Protein AF-A0A958J5C0-F1 (afdb_monomer)

Radius of gyration: 22.39 Å; Cα contacts (8 Å, |Δi|>4): 70; chains: 1; bounding box: 55×16×59 Å

Solvent-accessible surface area (backbone atoms only — not comparable to full-atom values): 4442 Å² total; per-residue (Å²): 108,56,60,55,28,36,37,37,38,84,87,72,49,75,47,77,34,47,52,49,57,30,74,73,68,6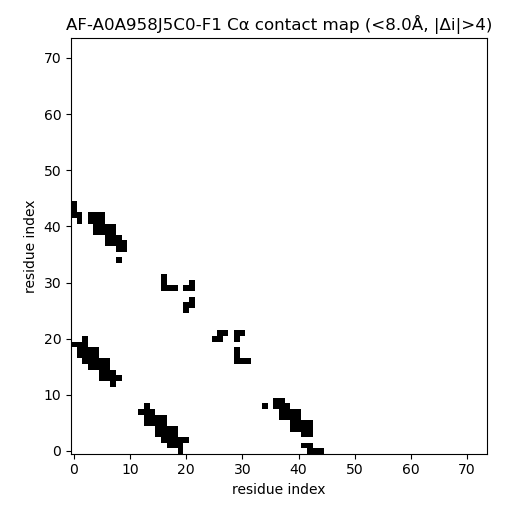7,49,66,86,61,59,76,88,84,59,96,70,55,45,80,44,73,50,70,57,65,64,63,58,49,50,58,54,52,49,56,56,50,54,52,51,51,54,52,50,52,51,55,52,58,66,71,77,106

Nearest PDB structures (foldseek):
  2j58-assembly1_F  TM=8.359E-01  e=6.539E-01  Escherichia coli

Foldseek 3Di:
DQQFKWKQAPVRDIDGAGVVVCVVPVDCVSDDDDDPPIDIDGDDDVVV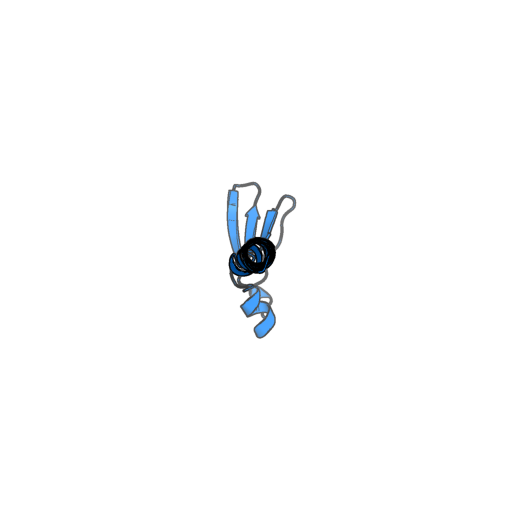VVVVVVVVVVVVVVVVVVVVVVVVVD

Secondary structure (DSSP, 8-state):
--S-EEEE-TTS-EEEE-HHHHHHH--GGGPPPP-TT-EEEE---HHHHHHHHHHHHHHHHHHHHHHHHHHHH-

Mean predicted aligned error: 11.7 Å

Structure (mmCIF, N/CA/C/O backbone):
data_AF-A0A958J5C0-F1
#
_entry.id   AF-A0A958J5C0-F1
#
loop_
_atom_site.group_PDB
_atom_site.id
_atom_site.type_symbol
_atom_site.label_atom_id
_atom_site.label_alt_id
_atom_site.label_comp_id
_atom_site.label_asym_id
_atom_site.label_entity_id
_atom_site.label_seq_id
_atom_site.pdbx_PDB_ins_code
_atom_site.Cartn_x
_atom_site.Cartn_y
_atom_site.Cartn_z
_atom_site.occupancy
_atom_site.B_iso_or_equiv
_atom_site.auth_seq_id
_atom_site.auth_comp_id
_atom_site.auth_asym_id
_atom_site.auth_atom_id
_atom_site.pdbx_PDB_model_num
ATOM 1 N N . ARG A 1 1 ? 8.749 -0.164 7.940 1.00 55.97 1 ARG A N 1
ATOM 2 C CA . ARG A 1 1 ? 8.233 0.522 9.149 1.00 55.97 1 ARG A CA 1
ATOM 3 C C . ARG A 1 1 ? 6.825 -0.008 9.363 1.00 55.97 1 ARG A C 1
ATOM 5 O O . ARG A 1 1 ? 6.033 0.125 8.449 1.00 55.97 1 ARG A O 1
ATOM 12 N N . LEU A 1 2 ? 6.565 -0.693 10.475 1.00 58.41 2 LEU A N 1
ATOM 13 C CA . LEU A 1 2 ? 5.300 -1.401 10.768 1.00 58.41 2 LEU A CA 1
ATOM 14 C C . LEU A 1 2 ? 4.315 -0.521 11.566 1.00 58.41 2 LEU A C 1
ATOM 16 O O . LEU A 1 2 ? 3.360 -1.008 12.157 1.00 58.41 2 LEU A O 1
ATOM 20 N N . ASN A 1 3 ? 4.591 0.780 11.609 1.00 59.16 3 ASN A N 1
ATOM 21 C CA . ASN A 1 3 ? 3.983 1.739 12.527 1.00 59.16 3 ASN A CA 1
ATOM 22 C C . ASN A 1 3 ? 2.698 2.352 11.956 1.00 59.16 3 ASN A C 1
ATOM 24 O O . ASN A 1 3 ? 2.031 3.110 12.646 1.00 59.16 3 ASN A O 1
ATOM 28 N N . ASP A 1 4 ? 2.399 2.073 10.687 1.00 66.69 4 ASP A N 1
ATOM 29 C CA . ASP A 1 4 ? 1.251 2.609 9.963 1.00 66.69 4 ASP A CA 1
ATOM 30 C C . ASP A 1 4 ? 0.545 1.461 9.237 1.00 66.69 4 ASP A C 1
ATOM 32 O O . ASP A 1 4 ? 0.647 1.284 8.022 1.00 66.69 4 ASP A O 1
ATOM 36 N N . VAL A 1 5 ? -0.094 0.596 10.024 1.00 75.75 5 VAL A N 1
ATOM 37 C CA . VAL A 1 5 ? -1.038 -0.389 9.497 1.00 75.75 5 VAL A CA 1
ATOM 38 C C . VAL A 1 5 ? -2.434 0.169 9.690 1.00 75.75 5 VAL A C 1
ATOM 40 O O . VAL A 1 5 ? -2.799 0.581 10.788 1.00 75.75 5 VAL A O 1
ATOM 43 N N . ARG A 1 6 ? -3.210 0.208 8.612 1.00 81.62 6 ARG A N 1
ATOM 44 C CA . ARG A 1 6 ? -4.558 0.767 8.594 1.00 81.62 6 ARG A CA 1
ATOM 45 C C . ARG A 1 6 ? -5.556 -0.343 8.326 1.00 81.62 6 ARG A C 1
ATOM 47 O O . ARG A 1 6 ? -5.374 -1.123 7.400 1.00 81.62 6 ARG A O 1
ATOM 54 N N . ILE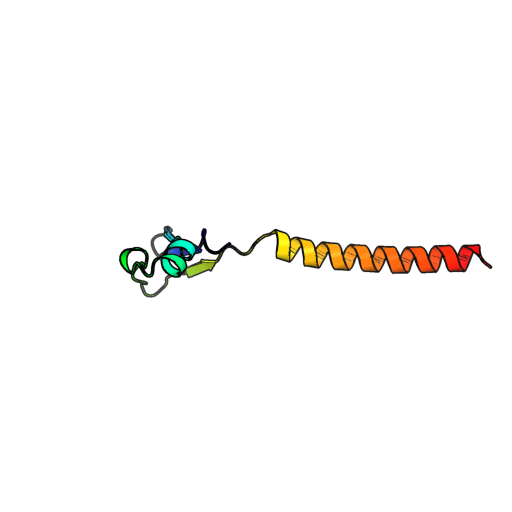 A 1 7 ? -6.619 -0.398 9.107 1.00 82.00 7 ILE A N 1
ATOM 55 C CA . ILE A 1 7 ? -7.745 -1.303 8.903 1.00 82.00 7 ILE A CA 1
ATOM 56 C C . ILE A 1 7 ? -8.928 -0.447 8.482 1.00 82.00 7 ILE A C 1
ATOM 58 O O . ILE A 1 7 ? -9.272 0.517 9.164 1.00 82.00 7 ILE A O 1
ATOM 62 N N . ILE A 1 8 ? -9.513 -0.767 7.334 1.00 84.56 8 ILE A N 1
ATOM 63 C CA . ILE A 1 8 ? -10.703 -0.099 6.815 1.00 84.56 8 ILE A CA 1
ATOM 64 C C . ILE A 1 8 ? -11.890 -1.034 7.020 1.00 84.56 8 ILE A C 1
ATOM 66 O O . ILE A 1 8 ? -11.957 -2.090 6.388 1.00 84.56 8 ILE A O 1
ATOM 70 N N . ARG A 1 9 ? -12.826 -0.630 7.881 1.00 85.62 9 ARG A N 1
ATOM 71 C CA . ARG A 1 9 ? -14.095 -1.332 8.101 1.00 85.62 9 ARG A CA 1
ATOM 72 C C . ARG A 1 9 ? -15.099 -1.013 6.994 1.00 85.62 9 ARG A C 1
ATOM 74 O O . ARG A 1 9 ? -15.029 0.016 6.317 1.00 85.62 9 ARG A O 1
ATOM 81 N N . LYS A 1 10 ? -16.119 -1.864 6.853 1.00 77.50 10 LYS A N 1
ATOM 82 C CA . LYS A 1 10 ? -17.207 -1.694 5.868 1.00 77.50 10 LYS A CA 1
ATOM 83 C C . LYS A 1 10 ? -17.982 -0.373 6.021 1.00 77.50 10 LYS A C 1
ATOM 85 O O . LYS A 1 10 ? -18.523 0.140 5.045 1.00 77.50 10 LYS A O 1
ATOM 90 N N . ASN A 1 11 ? -18.027 0.187 7.229 1.00 83.62 11 ASN A N 1
ATOM 91 C CA . ASN A 1 11 ? -18.625 1.492 7.540 1.00 83.62 11 ASN A CA 1
ATOM 92 C C . ASN A 1 11 ? -17.723 2.691 7.160 1.00 83.62 11 ASN A C 1
ATOM 94 O O . ASN A 1 11 ? -18.078 3.822 7.479 1.00 83.62 11 ASN A O 1
ATOM 98 N N . GLN A 1 12 ? -16.594 2.453 6.479 1.00 80.38 12 GLN A N 1
ATOM 99 C CA . GLN A 1 12 ? -15.554 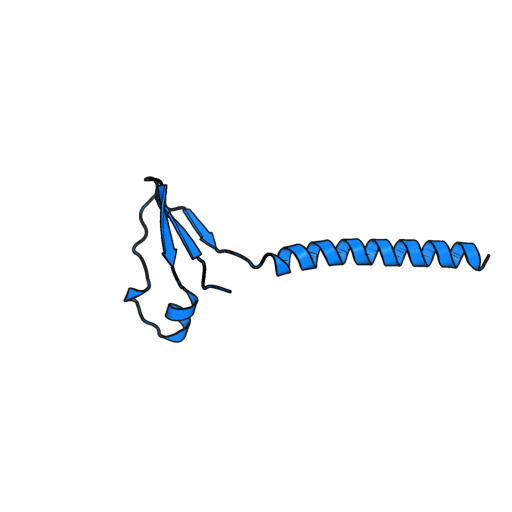3.437 6.139 1.00 80.38 12 GLN A CA 1
ATOM 100 C C . GLN A 1 12 ? -14.760 3.974 7.339 1.00 80.38 12 GLN A C 1
ATOM 102 O O . GLN A 1 12 ? -14.028 4.955 7.215 1.00 80.38 12 GLN A O 1
ATOM 107 N N . GLU A 1 13 ? -14.858 3.328 8.497 1.00 86.19 13 GLU A N 1
ATOM 108 C CA . GLU A 1 13 ? -14.014 3.641 9.641 1.00 86.19 13 GLU A CA 1
ATOM 109 C C . GLU A 1 13 ? -12.581 3.167 9.387 1.00 86.19 13 GLU A C 1
ATOM 111 O O . GLU A 1 13 ? -12.349 2.048 8.924 1.00 86.19 13 GLU A O 1
ATOM 116 N N . VAL A 1 14 ? -11.618 4.036 9.691 1.00 84.94 14 VAL A N 1
ATOM 117 C CA . VAL A 1 14 ? -10.190 3.754 9.546 1.00 84.94 14 VAL A CA 1
ATOM 118 C C . VAL A 1 14 ? -9.588 3.623 10.936 1.00 84.94 14 VAL A C 1
ATOM 120 O O . VAL A 1 14 ? -9.506 4.610 11.665 1.00 84.94 14 VAL A O 1
ATOM 123 N N . LEU A 1 15 ? -9.121 2.425 11.275 1.00 84.81 15 LEU A N 1
ATOM 124 C CA . LEU A 1 15 ? -8.346 2.181 12.486 1.00 84.81 15 LEU A CA 1
ATOM 125 C C . LEU A 1 15 ? -6.866 2.113 12.138 1.00 84.81 15 LEU A C 1
ATOM 127 O O . LEU A 1 15 ? -6.461 1.322 11.288 1.00 84.81 15 LEU A O 1
ATOM 131 N N . THR A 1 16 ? -6.054 2.930 12.800 1.00 84.12 16 THR A N 1
ATOM 132 C CA . THR A 1 16 ? -4.596 2.886 12.659 1.00 84.12 16 THR A CA 1
ATOM 133 C C . THR A 1 16 ? -4.009 2.099 13.820 1.00 84.12 16 THR A C 1
ATOM 135 O O . THR A 1 16 ? -4.270 2.413 14.979 1.00 84.12 16 THR A O 1
ATOM 138 N N . VAL A 1 17 ? -3.207 1.086 13.507 1.00 79.06 17 VAL A N 1
ATOM 139 C CA . VAL A 1 17 ? -2.589 0.181 14.475 1.00 79.06 17 VAL A CA 1
ATOM 140 C C . VAL A 1 17 ? -1.074 0.289 14.380 1.00 79.06 17 VAL A C 1
ATOM 142 O O . VAL A 1 17 ? -0.483 0.136 13.306 1.00 79.06 17 VAL A O 1
ATOM 145 N N . ASN A 1 18 ? -0.437 0.509 15.529 1.00 76.06 18 ASN A N 1
ATOM 146 C CA . ASN A 1 18 ? 1.013 0.503 15.654 1.00 76.06 18 ASN A CA 1
ATOM 147 C C . ASN A 1 18 ? 1.517 -0.909 15.985 1.00 76.06 18 ASN A C 1
ATOM 149 O O . ASN A 1 18 ? 1.714 -1.271 17.145 1.00 76.06 18 ASN A O 1
ATOM 153 N N . ILE A 1 19 ? 1.753 -1.716 14.951 1.00 73.56 19 ILE A N 1
ATOM 154 C CA . ILE A 1 19 ? 2.223 -3.099 15.128 1.00 73.56 19 ILE A CA 1
ATOM 155 C C . ILE A 1 19 ? 3.669 -3.143 15.651 1.00 73.56 19 ILE A C 1
ATOM 157 O O . ILE A 1 19 ? 4.062 -4.103 16.312 1.00 73.56 19 ILE A O 1
ATOM 161 N N . GLU A 1 20 ? 4.471 -2.100 15.412 1.00 72.81 20 GLU A N 1
ATOM 162 C CA . GLU A 1 20 ? 5.844 -2.042 15.926 1.00 72.81 20 GLU A CA 1
ATOM 163 C C . GLU A 1 20 ? 5.882 -2.056 17.461 1.00 72.81 20 GLU A C 1
ATOM 165 O O . GLU A 1 20 ? 6.730 -2.724 18.056 1.00 72.81 20 GLU A O 1
ATOM 170 N N . GLU A 1 21 ? 4.956 -1.352 18.108 1.00 72.00 21 GLU A N 1
ATOM 171 C CA . GLU A 1 21 ? 4.878 -1.292 19.566 1.00 72.00 21 GLU A CA 1
ATOM 172 C C . GLU A 1 21 ? 4.421 -2.622 20.170 1.00 72.00 21 GLU A C 1
ATOM 174 O O . GLU A 1 21 ? 5.004 -3.073 21.156 1.00 72.00 21 GLU A O 1
ATOM 179 N N . PHE A 1 22 ? 3.475 -3.308 19.523 1.00 70.81 22 PHE A N 1
ATOM 180 C CA . PHE A 1 22 ? 3.083 -4.668 19.899 1.00 70.81 22 PHE A CA 1
ATOM 181 C C . PHE A 1 22 ? 4.262 -5.645 19.820 1.00 70.81 22 PHE A C 1
ATOM 183 O O . PHE A 1 22 ? 4.517 -6.375 20.772 1.00 70.81 22 PHE A O 1
ATOM 190 N N . ILE A 1 23 ? 5.032 -5.627 18.728 1.00 69.75 23 ILE A N 1
ATOM 191 C CA . ILE A 1 23 ? 6.196 -6.516 18.565 1.00 69.75 23 ILE A CA 1
ATOM 192 C C . ILE A 1 23 ? 7.256 -6.256 19.647 1.00 69.75 23 ILE A C 1
ATOM 194 O O . ILE A 1 23 ? 7.908 -7.192 20.104 1.00 69.75 23 ILE A O 1
ATOM 198 N N . LYS A 1 24 ? 7.440 -4.997 20.064 1.00 74.56 24 LYS A N 1
ATOM 199 C CA . LYS A 1 24 ? 8.440 -4.617 21.075 1.00 74.56 24 LYS A CA 1
ATOM 200 C C . LYS A 1 24 ? 8.002 -4.908 22.511 1.00 74.56 24 LYS A C 1
ATOM 202 O O . LYS A 1 24 ? 8.846 -5.250 23.332 1.00 74.56 24 LYS A O 1
ATOM 207 N N . THR A 1 25 ? 6.722 -4.719 22.825 1.00 81.31 25 THR A N 1
ATOM 208 C CA . THR A 1 25 ? 6.210 -4.758 24.208 1.00 81.31 25 THR A CA 1
ATOM 209 C C . THR A 1 25 ? 5.428 -6.027 24.531 1.00 81.31 25 THR A C 1
ATOM 211 O O . THR A 1 25 ? 5.290 -6.377 25.699 1.00 81.31 25 THR A O 1
ATOM 214 N N . GLY A 1 26 ? 4.899 -6.713 23.515 1.00 72.38 26 GLY A N 1
ATOM 215 C CA . GLY A 1 26 ? 3.959 -7.818 23.679 1.00 72.38 26 GLY A CA 1
ATOM 216 C C . GLY A 1 26 ? 2.584 -7.392 24.206 1.00 72.38 26 GLY A C 1
ATOM 217 O O . GLY A 1 26 ? 1.789 -8.262 24.559 1.00 72.38 26 GLY A O 1
ATOM 218 N N . ASN A 1 27 ? 2.290 -6.087 24.285 1.00 73.94 27 ASN A N 1
ATOM 219 C CA . ASN A 1 27 ? 1.037 -5.597 24.849 1.00 73.94 27 ASN A CA 1
ATOM 220 C C . ASN A 1 27 ? -0.147 -5.859 2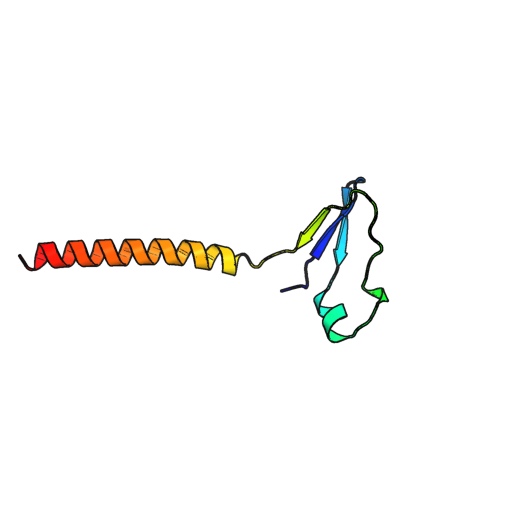3.903 1.00 73.94 27 ASN A C 1
ATOM 222 O O . ASN A 1 27 ? -0.301 -5.191 22.882 1.00 73.94 27 ASN A O 1
ATOM 226 N N . GLN A 1 28 ? -0.997 -6.816 24.270 1.00 74.38 28 GLN A N 1
ATOM 227 C CA . GLN A 1 28 ? -2.150 -7.243 23.476 1.00 74.38 28 GLN A CA 1
ATOM 228 C C . GLN A 1 28 ? -3.248 -6.180 23.363 1.00 74.38 28 GLN A C 1
ATOM 230 O O . GLN A 1 28 ? -4.034 -6.253 22.425 1.00 74.38 28 GLN A O 1
ATOM 235 N N . ASP A 1 29 ? -3.261 -5.161 24.227 1.00 78.62 29 ASP A N 1
ATOM 236 C CA . ASP A 1 29 ? -4.222 -4.0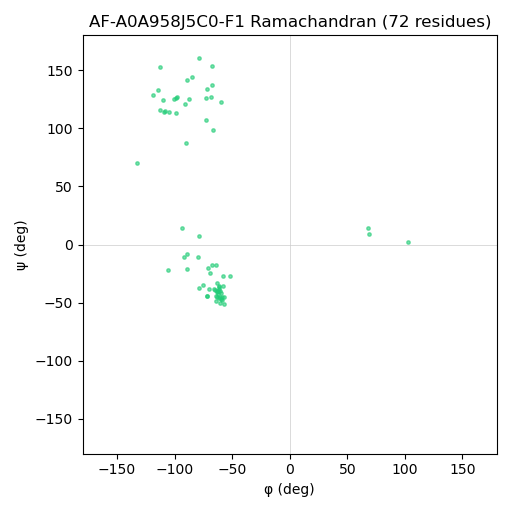50 24.153 1.00 78.62 29 ASP A CA 1
ATOM 237 C C . ASP A 1 29 ? -4.056 -3.212 22.871 1.00 78.62 29 ASP A C 1
ATOM 239 O O . ASP A 1 29 ? -4.951 -2.469 22.475 1.00 78.62 29 ASP A O 1
ATOM 243 N N . LEU A 1 30 ? -2.906 -3.339 22.202 1.00 70.44 30 LEU A N 1
ATOM 244 C CA . LEU A 1 30 ? -2.617 -2.699 20.918 1.00 70.44 30 LEU A CA 1
ATOM 245 C C . LEU A 1 30 ? -3.238 -3.451 19.729 1.00 70.44 30 LEU A C 1
ATOM 247 O O . LEU A 1 30 ? -3.225 -2.941 18.608 1.00 70.44 30 LEU A O 1
ATOM 251 N N . LEU A 1 31 ? -3.753 -4.666 19.946 1.00 74.31 31 LEU A N 1
ATOM 252 C CA . LEU A 1 31 ? -4.425 -5.458 18.924 1.00 74.31 31 LEU A CA 1
ATOM 253 C C . LEU A 1 31 ? -5.909 -5.097 18.886 1.00 74.31 31 LEU A C 1
ATOM 255 O O . LEU A 1 31 ? -6.624 -5.192 19.880 1.00 74.31 31 LEU A O 1
ATOM 259 N N . VAL A 1 32 ? -6.392 -4.723 17.707 1.00 79.19 32 VAL A N 1
ATOM 260 C CA . VAL A 1 32 ? -7.820 -4.488 17.478 1.00 79.19 32 VAL A CA 1
ATOM 261 C C . VAL A 1 32 ? -8.508 -5.776 17.038 1.00 79.19 32 VAL A C 1
ATOM 263 O O . VAL A 1 32 ? -7.955 -6.565 16.269 1.00 79.19 32 VAL A O 1
ATOM 266 N N . SER A 1 33 ? -9.732 -5.984 17.522 1.00 77.50 33 SER A N 1
ATOM 267 C CA . SER A 1 33 ? -10.575 -7.086 17.061 1.00 77.50 33 SER A CA 1
ATOM 268 C C . SER A 1 33 ? -10.997 -6.838 15.615 1.00 77.50 33 SER A C 1
ATOM 270 O O . SER A 1 33 ? -11.539 -5.778 15.309 1.00 77.50 33 SER A O 1
ATOM 272 N N . LEU A 1 34 ? -10.759 -7.819 14.745 1.00 81.44 34 LEU A N 1
ATOM 273 C CA . LEU A 1 34 ? -11.137 -7.760 13.333 1.00 81.44 34 LEU A CA 1
ATOM 274 C C . LEU A 1 34 ? -12.588 -8.199 13.136 1.00 81.44 34 LEU A C 1
ATOM 276 O O . LEU A 1 34 ? -13.059 -9.138 13.784 1.00 81.44 34 LEU A O 1
ATOM 280 N N . GLU A 1 35 ? -13.269 -7.555 12.196 1.00 81.56 35 GLU A N 1
ATOM 281 C CA . GLU A 1 35 ? -14.634 -7.874 11.794 1.00 81.56 35 GLU A CA 1
ATOM 282 C C . GLU A 1 35 ? -14.687 -8.418 10.351 1.00 81.56 35 GLU A C 1
ATOM 284 O O . GLU A 1 35 ? -13.834 -8.108 9.510 1.00 81.56 35 GLU A O 1
ATOM 289 N N . PRO A 1 36 ? -15.686 -9.256 10.008 1.00 78.75 36 PRO A N 1
ATOM 290 C CA . PRO A 1 36 ? -15.856 -9.721 8.637 1.00 78.75 36 PRO A CA 1
ATOM 291 C C . PRO A 1 36 ? -16.086 -8.560 7.660 1.00 78.75 36 PRO A C 1
ATOM 293 O O . PRO A 1 36 ? -17.058 -7.813 7.772 1.00 78.75 36 PRO A O 1
ATOM 296 N N . GLY A 1 37 ? -15.227 -8.464 6.644 1.00 77.00 37 GLY A N 1
ATOM 297 C CA . GLY A 1 37 ? -15.264 -7.391 5.646 1.00 77.00 37 GLY A CA 1
ATOM 298 C C . GLY A 1 37 ? -14.208 -6.304 5.849 1.00 77.00 37 GLY A C 1
ATOM 299 O O . GLY A 1 37 ? -14.166 -5.371 5.048 1.00 77.00 37 GLY A O 1
ATOM 300 N N . ASP A 1 38 ? -13.351 -6.441 6.860 1.00 79.88 38 ASP A N 1
ATOM 301 C CA . ASP A 1 38 ? -12.214 -5.552 7.075 1.00 79.88 38 ASP A CA 1
ATOM 302 C C . ASP A 1 38 ? -11.157 -5.683 5.979 1.00 79.88 38 ASP A C 1
ATOM 304 O O . ASP A 1 38 ? -10.776 -6.781 5.563 1.00 79.88 38 ASP A O 1
ATOM 308 N N . VAL A 1 39 ? -10.639 -4.537 5.539 1.00 78.38 39 VAL A N 1
ATOM 309 C CA . VAL A 1 39 ? -9.517 -4.451 4.604 1.00 78.38 39 VAL A CA 1
ATOM 310 C C . VAL A 1 39 ? -8.289 -3.956 5.353 1.00 78.38 39 VAL A C 1
ATOM 312 O O . VAL A 1 39 ? -8.247 -2.819 5.819 1.00 78.38 39 VAL A O 1
ATOM 315 N N . ILE A 1 40 ? -7.273 -4.812 5.447 1.00 77.62 40 ILE A N 1
ATOM 316 C CA . ILE A 1 40 ? -6.004 -4.496 6.106 1.00 77.62 40 ILE A CA 1
ATOM 317 C C . ILE A 1 40 ? -5.032 -3.929 5.069 1.00 77.62 40 ILE A C 1
ATOM 319 O O . ILE A 1 40 ? -4.683 -4.591 4.092 1.00 77.62 40 ILE A O 1
ATOM 323 N N . ILE A 1 41 ? -4.569 -2.707 5.301 1.00 75.12 41 ILE A N 1
ATOM 324 C CA . ILE A 1 41 ? -3.591 -1.999 4.480 1.00 75.12 41 ILE A CA 1
ATOM 325 C C . ILE A 1 41 ? -2.315 -1.847 5.296 1.00 75.12 41 ILE A C 1
ATOM 327 O O . ILE A 1 41 ? -2.279 -1.154 6.310 1.00 75.12 41 ILE A O 1
ATOM 331 N N . VAL A 1 42 ? -1.246 -2.481 4.831 1.00 75.38 42 VAL A N 1
ATOM 332 C CA . VAL A 1 42 ? 0.083 -2.345 5.425 1.00 75.38 42 VAL A CA 1
ATOM 333 C C . VAL A 1 42 ? 0.870 -1.345 4.587 1.00 75.38 42 VAL A C 1
ATOM 335 O O . VAL A 1 42 ? 1.180 -1.625 3.427 1.00 75.38 42 VAL A O 1
ATOM 338 N N . SER A 1 43 ? 1.195 -0.182 5.156 1.00 66.56 43 SER A N 1
ATOM 339 C CA . SER A 1 43 ? 2.024 0.817 4.479 1.00 66.56 43 SER A CA 1
ATOM 340 C C . SER A 1 43 ? 3.452 0.277 4.299 1.00 66.56 43 SER A C 1
ATOM 342 O O . SER A 1 43 ? 4.278 0.298 5.213 1.00 66.56 43 SER A O 1
ATOM 344 N N . GLY A 1 44 ? 3.756 -0.234 3.103 1.00 63.25 44 GLY A N 1
ATOM 345 C CA . GLY A 1 44 ? 5.127 -0.503 2.666 1.00 63.25 44 GLY A CA 1
ATOM 346 C C . GLY A 1 44 ? 5.901 0.803 2.475 1.00 63.25 44 GLY A C 1
ATOM 347 O O . GLY A 1 44 ? 5.312 1.855 2.218 1.00 63.25 44 GLY A O 1
ATOM 348 N N . SER A 1 45 ? 7.230 0.773 2.606 1.00 61.09 45 SER A N 1
ATOM 349 C CA . SER A 1 45 ? 7.999 1.988 2.348 1.00 61.09 45 SER A CA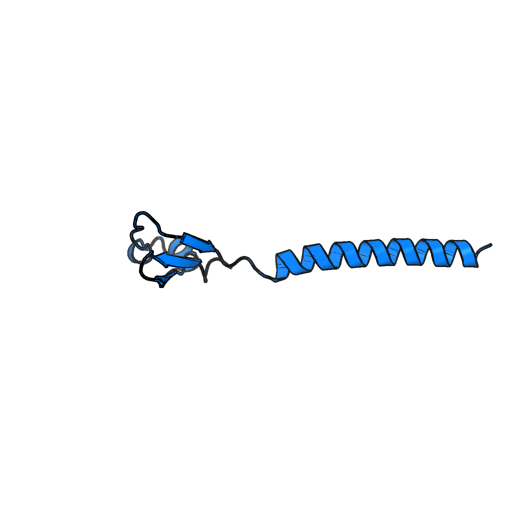 1
ATOM 350 C C . SER A 1 45 ? 8.025 2.270 0.849 1.00 61.09 45 SER A C 1
ATOM 352 O O . SER A 1 45 ? 8.451 1.429 0.058 1.00 61.09 45 SER A O 1
ATOM 354 N N . ILE A 1 46 ? 7.619 3.479 0.452 1.00 55.19 46 ILE A N 1
ATOM 355 C CA . ILE A 1 46 ? 7.776 3.975 -0.926 1.00 55.19 46 ILE A CA 1
ATOM 356 C C . ILE A 1 46 ? 9.237 3.828 -1.386 1.00 55.19 46 ILE A C 1
ATOM 358 O O . ILE A 1 46 ? 9.471 3.619 -2.572 1.00 55.19 46 ILE A O 1
ATOM 362 N N . SER A 1 47 ? 10.213 3.840 -0.465 1.00 55.00 47 SER A N 1
ATOM 363 C CA . SER A 1 47 ? 11.627 3.602 -0.772 1.00 55.00 47 SER A CA 1
ATOM 364 C C . SER A 1 47 ? 11.888 2.257 -1.443 1.00 55.00 47 SER A C 1
ATOM 366 O O . SER A 1 47 ? 12.740 2.196 -2.321 1.00 55.00 47 SER A O 1
ATOM 368 N N . ASP A 1 48 ? 11.159 1.200 -1.084 1.00 60.88 48 ASP A N 1
ATOM 369 C CA . ASP A 1 48 ? 11.402 -0.148 -1.613 1.00 60.88 48 ASP A CA 1
ATOM 370 C C . ASP A 1 48 ? 10.886 -0.273 -3.052 1.00 60.88 48 ASP A C 1
ATOM 372 O O . ASP A 1 48 ? 11.506 -0.904 -3.912 1.00 60.88 48 ASP A O 1
ATOM 376 N N . ILE A 1 49 ? 9.775 0.407 -3.341 1.00 61.97 49 ILE A N 1
ATOM 377 C CA . ILE A 1 49 ? 9.212 0.520 -4.689 1.00 61.97 49 ILE A CA 1
ATOM 378 C C . ILE A 1 49 ? 10.095 1.439 -5.545 1.00 61.97 49 ILE A C 1
ATOM 380 O O . ILE A 1 49 ? 10.437 1.095 -6.677 1.00 61.97 49 ILE A O 1
ATOM 384 N N . PHE A 1 50 ? 10.536 2.572 -4.995 1.00 61.88 50 PHE A N 1
ATOM 385 C CA . PHE A 1 50 ? 11.404 3.525 -5.685 1.00 61.88 50 PHE A CA 1
ATOM 386 C C . PHE A 1 50 ? 12.789 2.929 -5.975 1.00 61.88 50 PHE A C 1
ATOM 388 O O . PHE A 1 50 ? 13.315 3.112 -7.069 1.00 61.88 50 PHE A O 1
ATOM 395 N N . ALA A 1 51 ? 13.355 2.139 -5.057 1.00 66.38 51 ALA A N 1
ATOM 396 C CA . ALA A 1 51 ? 14.615 1.426 -5.264 1.00 66.38 51 ALA A CA 1
ATOM 397 C C . ALA A 1 51 ? 14.531 0.435 -6.436 1.00 66.38 51 ALA A C 1
ATOM 399 O O . ALA A 1 51 ? 15.456 0.362 -7.246 1.00 66.38 51 ALA A O 1
ATOM 400 N N . ARG A 1 52 ? 13.403 -0.277 -6.580 1.00 68.38 52 ARG A N 1
ATOM 401 C CA . ARG A 1 52 ? 13.169 -1.197 -7.704 1.00 68.38 52 ARG A CA 1
ATOM 402 C C . ARG A 1 52 ? 13.088 -0.464 -9.049 1.00 68.38 52 ARG A C 1
ATOM 404 O O . ARG A 1 52 ? 13.633 -0.951 -10.035 1.00 68.38 52 ARG A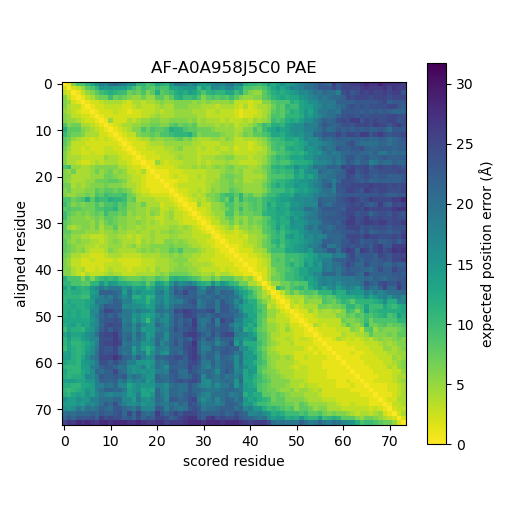 O 1
ATOM 411 N N . VAL A 1 53 ? 12.460 0.712 -9.088 1.00 68.12 53 VAL A N 1
ATOM 412 C CA . VAL A 1 53 ? 12.356 1.541 -10.305 1.00 68.12 53 VAL A CA 1
ATOM 413 C C . VAL A 1 53 ? 13.700 2.185 -10.667 1.00 68.12 53 VAL A C 1
ATOM 415 O O . VAL A 1 53 ? 14.114 2.139 -11.824 1.00 68.12 53 VAL A O 1
ATOM 418 N N . ILE A 1 54 ? 14.422 2.734 -9.685 1.00 73.62 54 ILE A N 1
ATOM 419 C CA . ILE A 1 54 ? 15.744 3.347 -9.891 1.00 73.62 54 ILE A CA 1
ATOM 420 C C . ILE A 1 54 ? 16.777 2.318 -10.374 1.00 73.62 54 ILE A C 1
ATOM 422 O O . ILE A 1 54 ? 17.641 2.667 -11.180 1.00 73.62 54 ILE A O 1
ATOM 426 N N . GLY A 1 55 ? 16.677 1.058 -9.936 1.00 68.88 55 GLY A N 1
ATOM 427 C CA . GLY A 1 55 ? 17.507 -0.038 -10.448 1.00 68.88 55 GLY A CA 1
ATOM 428 C C . GLY A 1 55 ? 17.384 -0.209 -11.966 1.00 68.88 55 GLY A C 1
ATOM 429 O O . GLY A 1 55 ? 18.383 -0.135 -12.673 1.00 68.88 55 GLY A O 1
ATOM 430 N N . PHE A 1 56 ? 16.156 -0.306 -12.481 1.00 77.50 56 PHE A N 1
ATOM 431 C CA . PHE A 1 56 ? 15.906 -0.431 -13.924 1.00 77.50 56 PHE A CA 1
ATOM 432 C C . PHE A 1 56 ? 16.445 0.754 -14.736 1.00 77.50 56 PHE A C 1
ATOM 434 O O . PHE A 1 56 ? 17.038 0.568 -15.797 1.00 77.50 56 PHE A O 1
ATOM 441 N N . VAL A 1 57 ? 16.265 1.982 -14.237 1.00 80.75 57 VAL A N 1
ATOM 442 C CA . VAL A 1 57 ? 16.775 3.190 -14.910 1.00 80.75 57 VAL A CA 1
ATOM 443 C C . VAL A 1 57 ? 18.305 3.177 -14.981 1.00 80.75 57 VAL A C 1
ATOM 445 O O . VAL A 1 57 ? 18.881 3.539 -16.009 1.00 80.75 57 VAL A O 1
ATOM 448 N N . ARG A 1 58 ? 18.974 2.725 -13.912 1.00 81.06 58 ARG A N 1
ATOM 449 C CA . ARG A 1 58 ? 20.435 2.587 -13.871 1.00 81.06 58 ARG A CA 1
ATOM 450 C C . ARG A 1 58 ? 20.937 1.573 -14.896 1.00 81.06 58 ARG A C 1
ATOM 452 O O . ARG A 1 58 ? 21.892 1.874 -15.608 1.00 81.06 58 ARG A O 1
ATOM 459 N N . ASP A 1 59 ? 20.293 0.415 -14.993 1.00 82.81 59 ASP A N 1
ATOM 460 C CA . ASP A 1 59 ? 20.717 -0.651 -15.906 1.00 82.81 59 ASP A CA 1
ATOM 461 C C . ASP A 1 59 ? 20.625 -0.207 -17.373 1.00 82.81 59 ASP A C 1
ATOM 463 O O . ASP A 1 59 ? 21.557 -0.421 -18.151 1.00 82.81 59 ASP A O 1
ATOM 467 N N . ILE A 1 60 ? 19.563 0.519 -17.738 1.00 88.62 60 ILE A N 1
ATOM 468 C CA . ILE A 1 60 ? 19.423 1.125 -19.071 1.00 88.62 60 ILE A CA 1
ATOM 469 C C . ILE A 1 60 ? 20.551 2.130 -19.333 1.00 88.62 60 ILE A C 1
ATOM 471 O O . ILE A 1 60 ? 21.168 2.099 -20.398 1.00 88.62 60 ILE A O 1
ATOM 475 N N . ALA A 1 61 ? 20.857 3.001 -18.367 1.00 86.00 61 ALA A N 1
ATOM 476 C CA . ALA A 1 61 ? 21.915 3.998 -18.516 1.00 86.00 61 ALA A CA 1
ATOM 477 C C . ALA A 1 61 ? 23.298 3.356 -18.726 1.00 86.00 61 ALA A C 1
ATOM 479 O O . ALA A 1 61 ? 24.083 3.842 -19.540 1.00 86.00 61 ALA A O 1
ATOM 480 N N . ILE A 1 62 ? 23.583 2.243 -18.041 1.00 90.75 62 ILE A N 1
ATOM 481 C CA . ILE A 1 62 ? 24.827 1.481 -18.216 1.00 90.75 62 ILE A CA 1
ATOM 482 C C . ILE A 1 62 ? 24.907 0.909 -19.633 1.00 90.75 62 ILE A C 1
ATOM 484 O O . ILE A 1 62 ? 25.921 1.098 -20.304 1.00 90.75 62 ILE A O 1
ATOM 488 N N . ILE A 1 63 ? 23.842 0.257 -20.108 1.00 91.25 63 ILE A N 1
ATOM 489 C CA . ILE A 1 63 ? 23.792 -0.326 -21.457 1.00 91.25 63 ILE A CA 1
ATOM 490 C C . ILE A 1 63 ? 24.005 0.758 -22.519 1.00 91.25 63 ILE A C 1
ATOM 492 O O . ILE A 1 63 ? 24.840 0.599 -23.410 1.00 91.25 63 ILE A O 1
ATOM 496 N N . VAL A 1 64 ? 23.299 1.886 -22.400 1.00 91.25 64 VAL A N 1
ATOM 497 C CA . VAL A 1 64 ? 23.447 3.031 -23.310 1.00 91.25 64 VAL A CA 1
ATOM 498 C C . VAL A 1 64 ? 24.881 3.557 -23.295 1.00 91.25 64 VAL A C 1
ATOM 500 O O . VAL A 1 64 ? 25.461 3.777 -24.357 1.00 91.25 64 VAL A O 1
ATOM 503 N N . ASN A 1 65 ? 25.483 3.714 -22.113 1.00 90.81 65 ASN A N 1
ATOM 504 C CA . ASN A 1 65 ? 26.857 4.192 -21.989 1.00 90.81 65 ASN A CA 1
ATOM 505 C C . ASN A 1 65 ? 27.865 3.236 -22.652 1.00 90.81 65 ASN A C 1
ATOM 507 O O . ASN A 1 65 ? 28.756 3.684 -23.370 1.00 90.81 65 ASN A O 1
ATOM 511 N N . VAL A 1 66 ? 27.701 1.921 -22.473 1.00 93.00 66 VAL A N 1
ATOM 512 C CA . VAL A 1 66 ? 28.544 0.904 -23.125 1.00 93.00 66 VAL A CA 1
ATOM 513 C C . VAL A 1 66 ? 28.438 0.992 -24.648 1.00 93.00 66 VAL A C 1
ATOM 515 O O . VAL A 1 66 ? 29.465 0.985 -25.326 1.00 93.00 66 VAL A O 1
ATOM 518 N N . ILE A 1 67 ? 27.221 1.123 -25.188 1.00 91.56 67 ILE A N 1
ATOM 519 C CA . ILE A 1 67 ? 27.003 1.266 -26.634 1.00 91.56 67 ILE A CA 1
ATOM 520 C C . ILE A 1 67 ? 27.708 2.520 -27.153 1.00 91.56 67 ILE A C 1
ATOM 522 O O . ILE A 1 67 ? 28.487 2.420 -28.097 1.00 91.56 67 ILE A O 1
ATOM 526 N N . VAL A 1 68 ? 27.494 3.673 -26.506 1.00 93.62 68 VAL A N 1
ATOM 527 C CA . VAL A 1 68 ? 28.098 4.954 -26.906 1.00 93.62 68 VAL A CA 1
ATOM 528 C C . VAL A 1 68 ? 29.624 4.864 -26.931 1.00 93.62 68 VAL A C 1
ATOM 530 O O . VAL A 1 68 ? 30.245 5.298 -27.905 1.00 93.62 68 VAL A O 1
ATOM 533 N N . LEU A 1 69 ? 30.230 4.267 -25.901 1.00 89.19 69 LEU A N 1
ATOM 534 C CA . LEU A 1 69 ? 31.678 4.068 -25.828 1.00 89.19 69 LEU A CA 1
ATOM 535 C C . LEU A 1 69 ? 32.186 3.133 -26.931 1.00 89.19 69 LEU A C 1
ATOM 537 O O . LEU A 1 69 ? 33.169 3.460 -27.590 1.00 89.19 69 LEU A O 1
ATOM 541 N N . ALA A 1 70 ? 31.498 2.019 -27.191 1.00 88.06 70 ALA A N 1
ATOM 542 C CA . ALA A 1 70 ? 31.873 1.085 -28.251 1.00 88.06 70 ALA A CA 1
ATOM 543 C C . ALA A 1 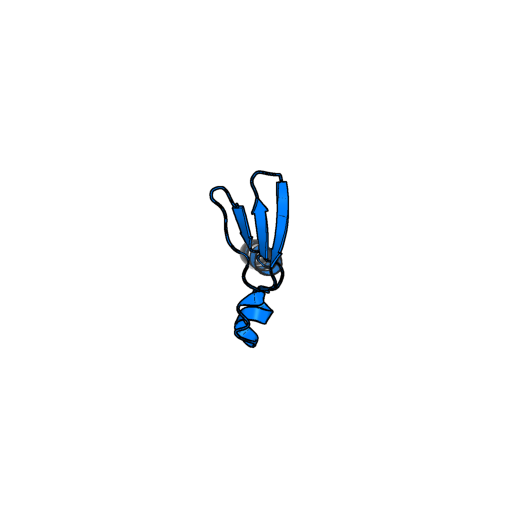70 ? 31.830 1.734 -29.647 1.00 88.06 70 ALA A C 1
ATOM 545 O O . ALA A 1 70 ? 32.705 1.474 -30.471 1.00 88.06 70 ALA A O 1
ATOM 546 N N . THR A 1 71 ? 30.864 2.623 -29.904 1.00 89.44 71 THR A N 1
ATOM 547 C CA . THR A 1 71 ? 30.810 3.418 -31.147 1.00 89.44 71 THR A CA 1
ATOM 548 C C . THR A 1 71 ? 31.875 4.505 -31.250 1.00 89.44 71 THR A C 1
ATOM 550 O O . THR A 1 71 ? 32.140 4.954 -32.356 1.00 89.44 71 THR A O 1
ATOM 553 N N . ARG A 1 72 ? 32.475 4.951 -30.138 1.00 83.44 72 ARG A N 1
ATOM 554 C CA . ARG A 1 72 ? 33.521 5.993 -30.132 1.00 83.44 72 ARG A CA 1
ATOM 555 C C . ARG A 1 72 ? 34.940 5.449 -30.291 1.00 83.44 72 ARG A C 1
ATOM 557 O O . ARG A 1 72 ? 35.841 6.222 -30.592 1.00 83.44 72 ARG A O 1
ATOM 564 N N . VAL A 1 73 ? 35.140 4.166 -29.994 1.00 79.06 73 VAL A N 1
ATOM 565 C CA . VAL A 1 73 ? 36.443 3.479 -30.062 1.00 79.06 73 VAL A CA 1
ATOM 566 C C . VAL A 1 73 ? 36.671 2.817 -31.436 1.00 79.06 73 VAL A C 1
ATOM 568 O O . VAL A 1 73 ? 37.789 2.402 -31.733 1.00 79.06 73 VAL A O 1
ATOM 571 N N . LYS A 1 74 ? 35.639 2.747 -32.287 1.00 55.00 74 LYS A N 1
ATOM 572 C CA . LYS A 1 74 ? 35.747 2.428 -33.721 1.00 55.00 74 LYS A CA 1
ATOM 573 C C . LYS A 1 74 ? 35.979 3.690 -34.541 1.00 55.00 74 LYS A C 1
ATOM 575 O O . LYS A 1 74 ? 36.692 3.567 -35.559 1.00 55.00 74 LYS A O 1
#

pLDDT: mean 76.51, std 9.97, range [55.0, 93.62]

Sequence (74 aa):
RLNDVRIIRKNQEVLTVNIEEFIKTGNQDLLVSLEPGDVIIVSGSISDIFARVIGFVRDIAIIVNVIVLATRVK